Protein AF-A0AAV7XB47-F1 (afdb_monomer_lite)

Secondary structure (DSSP, 8-state):
---------------PPP----------S-----B-TTSSEEE-TTT--EEEHHHHHHHHHHHHHHHHHSPPP--------EE-SSSS-EESSHHHHHHHHHHHTT-

Radius of gyration: 30.93 Å; chains: 1; bounding box: 51×36×9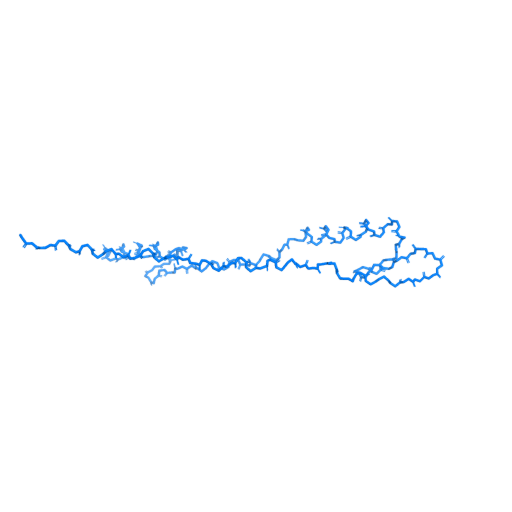9 Å

Organism: NCBI:txid439358

Foldseek 3Di:
DDDDDPPDDDPPPPPDPDPDPPPDPPPVDDPPWDDDPDAQWTAGPVPRDIDHPVCVVVVVVVVVVVVVPPPDPPPPPPQDWDAAPVDRDIHSDPVVNVVVVVVVVVD

Structure (mmCIF, N/CA/C/O backbone):
data_AF-A0AAV7XB47-F1
#
_entry.id   AF-A0AAV7XB47-F1
#
loop_
_atom_site.group_PDB
_atom_site.id
_atom_site.type_symbol
_atom_site.label_atom_id
_atom_site.label_alt_id
_atom_site.label_comp_id
_atom_site.label_asym_id
_atom_site.label_entity_id
_atom_site.label_seq_id
_atom_site.pdbx_PDB_ins_code
_atom_site.Cartn_x
_atom_site.Cartn_y
_atom_site.Cartn_z
_atom_site.occupancy
_atom_site.B_iso_or_equiv
_atom_site.auth_seq_id
_atom_site.auth_comp_id
_atom_site.auth_asym_id
_atom_site.auth_atom_id
_atom_site.pdbx_PDB_model_num
ATOM 1 N N . MET A 1 1 ? 13.199 -32.117 58.763 1.00 43.28 1 MET A N 1
ATOM 2 C CA . MET A 1 1 ? 13.903 -33.248 58.127 1.00 43.28 1 MET A CA 1
ATOM 3 C C . MET A 1 1 ? 13.100 -33.659 56.913 1.00 43.28 1 MET A C 1
ATOM 5 O O . MET A 1 1 ? 11.975 -34.106 57.102 1.00 43.28 1 MET A O 1
ATOM 9 N N . LYS A 1 2 ? 13.731 -33.482 55.749 1.00 36.75 2 LYS A N 1
ATOM 10 C CA . LYS A 1 2 ? 13.377 -33.844 54.375 1.00 36.75 2 LYS A CA 1
ATOM 11 C C . LYS A 1 2 ? 12.312 -33.037 53.636 1.00 36.75 2 LYS A C 1
ATOM 13 O O . LYS A 1 2 ? 11.212 -32.882 54.148 1.00 36.75 2 LYS A O 1
ATOM 18 N N . ASP A 1 3 ? 12.505 -32.601 52.401 1.00 38.00 3 ASP A N 1
ATOM 19 C CA . ASP A 1 3 ? 13.676 -32.186 51.610 1.00 38.00 3 ASP A CA 1
ATOM 20 C C . ASP A 1 3 ? 13.050 -31.453 50.415 1.00 38.00 3 ASP A C 1
ATOM 22 O O . ASP A 1 3 ? 12.019 -31.880 49.883 1.00 38.00 3 ASP A O 1
ATOM 26 N N . ASP A 1 4 ? 13.649 -30.335 50.031 1.00 40.84 4 ASP A N 1
ATOM 27 C CA . ASP A 1 4 ? 13.331 -29.567 48.839 1.00 40.84 4 ASP A CA 1
ATOM 28 C C . ASP A 1 4 ? 13.477 -30.425 47.572 1.00 40.84 4 ASP A C 1
ATOM 30 O O . ASP A 1 4 ? 14.557 -30.926 47.266 1.00 40.84 4 ASP A O 1
ATOM 34 N N . VAL A 1 5 ? 12.410 -30.543 46.778 1.00 47.28 5 VAL A N 1
ATOM 35 C CA . VAL A 1 5 ? 12.521 -30.919 45.360 1.00 47.28 5 VAL A CA 1
ATOM 36 C C . VAL A 1 5 ? 11.833 -29.841 44.541 1.00 47.28 5 VAL A C 1
ATOM 38 O O . VAL A 1 5 ? 10.669 -29.927 44.144 1.00 47.28 5 VAL A O 1
ATOM 41 N N . ILE A 1 6 ? 12.613 -28.787 44.315 1.00 47.59 6 ILE A N 1
ATOM 42 C CA . ILE A 1 6 ? 12.437 -27.850 43.215 1.00 47.59 6 ILE A CA 1
ATOM 43 C C . ILE A 1 6 ? 12.453 -28.693 41.938 1.00 47.59 6 ILE A C 1
ATOM 45 O O . ILE A 1 6 ? 13.499 -29.178 41.511 1.00 47.59 6 ILE A O 1
ATOM 49 N N . HIS A 1 7 ? 11.287 -28.894 41.329 1.00 40.22 7 HIS A N 1
ATOM 50 C CA . HIS A 1 7 ? 11.221 -29.399 39.965 1.00 40.22 7 HIS A CA 1
ATOM 51 C C . HIS A 1 7 ? 11.697 -28.282 39.033 1.00 40.22 7 HIS A C 1
ATOM 53 O O . HIS A 1 7 ? 10.906 -27.483 38.537 1.00 40.22 7 HIS A O 1
ATOM 59 N N . SER A 1 8 ? 13.015 -28.212 38.837 1.00 42.69 8 SER A N 1
ATOM 60 C CA . SER A 1 8 ? 13.645 -27.470 37.749 1.00 42.69 8 SER A CA 1
ATOM 61 C C . SER A 1 8 ? 13.102 -27.987 36.416 1.00 42.69 8 SER A C 1
ATOM 63 O O . SER A 1 8 ? 13.324 -29.158 36.093 1.00 42.69 8 SER A O 1
ATOM 65 N N . PRO A 1 9 ? 12.435 -27.162 35.594 1.00 47.12 9 PRO A N 1
ATOM 66 C CA . PRO A 1 9 ? 12.227 -27.510 34.204 1.00 47.12 9 PRO A CA 1
ATOM 67 C C . PRO A 1 9 ? 13.570 -27.353 33.487 1.00 47.12 9 PRO A C 1
ATOM 69 O O . PRO A 1 9 ? 14.158 -26.274 33.446 1.00 47.12 9 PRO A O 1
ATOM 72 N N . SER A 1 10 ? 14.060 -28.476 32.975 1.00 46.12 10 SER A N 1
ATOM 73 C CA . SER A 1 10 ? 15.256 -28.612 32.149 1.00 46.12 10 SER A CA 1
ATOM 74 C C . SER A 1 10 ? 15.316 -27.539 31.052 1.00 46.12 10 SER A C 1
ATOM 76 O O . SER A 1 10 ? 14.340 -27.322 30.332 1.00 46.12 10 SER A O 1
ATOM 78 N N . LEU A 1 11 ? 16.470 -26.875 30.925 1.00 43.44 11 LEU A N 1
ATOM 79 C CA . LEU A 1 11 ? 16.777 -25.951 29.837 1.00 43.44 11 LEU A CA 1
ATOM 80 C C . LEU A 1 11 ? 16.848 -26.758 28.534 1.00 43.44 11 LEU A C 1
ATOM 82 O O . LEU A 1 11 ? 17.894 -27.290 28.167 1.00 43.44 11 LEU A O 1
ATOM 86 N N . ALA A 1 12 ? 15.712 -26.890 27.852 1.00 43.66 12 ALA A N 1
ATOM 87 C CA . ALA A 1 12 ? 15.667 -27.470 26.524 1.00 43.66 12 ALA A CA 1
ATOM 88 C C . ALA A 1 12 ? 16.445 -26.552 25.572 1.00 43.66 12 ALA A C 1
ATOM 90 O O . ALA A 1 12 ? 15.984 -25.471 25.204 1.00 43.66 12 ALA A O 1
ATOM 91 N N . THR A 1 13 ? 17.647 -26.988 25.196 1.00 45.75 13 THR A N 1
ATOM 92 C CA . THR A 1 13 ? 18.419 -26.455 24.076 1.00 45.75 13 THR A CA 1
ATOM 93 C C . THR A 1 13 ? 17.535 -26.480 22.835 1.00 45.75 13 THR A C 1
ATOM 95 O O . THR A 1 13 ? 17.350 -27.525 22.212 1.00 45.75 13 THR A O 1
ATOM 98 N N . LEU A 1 14 ? 16.969 -25.329 22.471 1.00 46.53 14 LEU A N 1
ATOM 99 C CA . LEU A 1 14 ? 16.332 -25.162 21.175 1.00 46.53 14 LEU A CA 1
ATOM 100 C C . LEU A 1 14 ? 17.454 -25.120 20.139 1.00 46.53 14 LEU A C 1
ATOM 102 O O . LEU A 1 14 ? 18.042 -24.076 19.864 1.00 46.53 14 LEU A O 1
ATOM 106 N N . SER A 1 15 ? 17.787 -26.297 19.614 1.00 42.94 15 SER A N 1
ATOM 107 C CA . SER A 1 15 ? 18.549 -26.432 18.381 1.00 42.94 15 SER A CA 1
ATOM 108 C C . SER A 1 15 ? 17.692 -25.813 17.277 1.00 42.94 15 SER A C 1
ATOM 110 O O . SER A 1 15 ? 16.750 -26.425 16.776 1.00 42.94 15 SER A O 1
ATOM 112 N N . GLY A 1 16 ? 17.926 -24.530 17.001 1.00 51.88 16 GLY A N 1
ATOM 113 C CA . GLY A 1 16 ? 17.283 -23.835 15.897 1.00 51.88 16 GLY A CA 1
ATOM 114 C C . GLY A 1 16 ? 17.694 -24.496 14.579 1.00 51.88 16 GLY A C 1
ATOM 115 O O . GLY A 1 16 ? 18.866 -24.854 14.428 1.00 51.88 16 GLY A O 1
ATOM 116 N N . PRO A 1 17 ? 16.772 -24.680 13.620 1.00 45.56 17 PRO A N 1
ATOM 117 C CA . PRO A 1 17 ? 17.152 -25.142 12.298 1.00 45.56 17 PRO A CA 1
ATOM 118 C C . PRO A 1 17 ? 18.118 -24.123 11.684 1.00 45.56 17 PRO A C 1
ATOM 120 O O . PRO A 1 17 ? 17.883 -22.913 11.738 1.00 45.56 17 PRO A O 1
ATOM 123 N N . ALA A 1 18 ? 19.222 -24.628 11.133 1.00 50.12 18 ALA A N 1
ATOM 124 C CA . ALA A 1 18 ? 20.176 -23.847 10.359 1.00 50.12 18 ALA A CA 1
ATOM 125 C C . ALA A 1 18 ? 19.429 -22.977 9.331 1.00 50.12 18 ALA A C 1
ATOM 127 O O . ALA A 1 18 ? 18.442 -23.451 8.762 1.00 50.12 18 ALA A O 1
ATOM 128 N N . PRO A 1 19 ? 19.871 -21.732 9.068 1.00 43.19 19 PRO A N 1
ATOM 129 C CA . PRO A 1 19 ? 19.271 -20.919 8.024 1.00 43.19 19 PRO A CA 1
ATOM 130 C C . PRO A 1 19 ? 19.405 -21.674 6.702 1.00 43.19 19 PRO A C 1
ATOM 132 O O . PRO A 1 19 ? 20.496 -21.811 6.144 1.00 43.19 19 PRO A O 1
ATOM 135 N N . SER A 1 20 ? 18.279 -22.210 6.235 1.00 47.34 20 SER A N 1
ATOM 136 C CA . SER A 1 20 ? 18.122 -22.764 4.903 1.00 47.34 20 SER A CA 1
ATOM 137 C C . SER A 1 20 ? 18.683 -21.740 3.935 1.00 47.34 20 SER A C 1
ATOM 139 O O . SER A 1 20 ? 18.230 -20.594 3.945 1.00 47.34 20 SER A O 1
ATOM 141 N N . LYS A 1 21 ? 19.702 -22.155 3.168 1.00 50.31 21 LYS A N 1
ATOM 142 C CA . LYS A 1 21 ? 20.290 -21.423 2.044 1.00 50.31 21 LYS A CA 1
ATOM 143 C C . LYS A 1 21 ? 19.254 -20.466 1.472 1.00 50.31 21 LYS A C 1
ATOM 145 O O . LYS A 1 21 ? 18.268 -20.913 0.883 1.00 50.31 21 LYS A O 1
ATOM 150 N N . LEU A 1 22 ? 19.482 -19.170 1.674 1.00 35.44 22 LEU A N 1
ATOM 151 C CA . LEU A 1 22 ? 18.804 -18.138 0.919 1.00 35.44 22 LEU A CA 1
ATOM 152 C C . LEU A 1 22 ? 19.099 -18.486 -0.537 1.00 35.44 22 LEU A C 1
ATOM 154 O O . LEU A 1 22 ? 20.227 -18.323 -1.000 1.00 35.44 22 LEU A O 1
ATOM 158 N N . SER A 1 23 ? 18.126 -19.105 -1.199 1.00 44.56 23 SER A N 1
ATOM 159 C CA . SER A 1 23 ? 18.195 -19.369 -2.624 1.00 44.56 23 SER A CA 1
ATOM 160 C C . SER A 1 23 ? 18.119 -17.989 -3.237 1.00 44.56 23 SER A C 1
ATOM 162 O O . SER A 1 23 ? 17.046 -17.395 -3.340 1.00 44.56 23 SER A O 1
ATOM 164 N N . GLN A 1 24 ? 19.295 -17.413 -3.476 1.00 43.56 24 GLN A N 1
ATOM 165 C CA . GLN A 1 24 ? 19.415 -16.227 -4.289 1.00 43.56 24 GLN A CA 1
ATOM 166 C C . GLN A 1 24 ? 18.684 -16.562 -5.589 1.00 43.56 24 GLN A C 1
ATOM 168 O O . GLN A 1 24 ? 18.929 -17.632 -6.146 1.00 43.56 24 GLN A O 1
ATOM 173 N N . PRO A 1 25 ? 17.739 -15.735 -6.054 1.00 43.19 25 PRO A N 1
ATOM 174 C CA . PRO A 1 25 ? 17.257 -15.911 -7.404 1.00 43.19 25 PRO A CA 1
ATOM 175 C C . PRO A 1 25 ? 18.465 -15.671 -8.308 1.00 43.19 25 PRO A C 1
ATOM 177 O O . PRO A 1 25 ? 18.956 -14.545 -8.403 1.00 43.19 25 PRO A O 1
ATOM 180 N N . ASP A 1 26 ? 18.969 -16.737 -8.924 1.00 44.56 26 ASP A N 1
ATOM 181 C CA . ASP A 1 26 ? 19.922 -16.681 -10.024 1.00 44.56 26 ASP A CA 1
ATOM 182 C C . ASP A 1 26 ? 19.228 -15.998 -11.214 1.00 44.56 26 ASP A C 1
ATOM 184 O O . ASP A 1 26 ? 18.806 -16.628 -12.178 1.00 44.56 26 ASP A O 1
ATOM 188 N N . TYR A 1 27 ? 19.074 -14.672 -11.152 1.00 38.72 27 TYR A N 1
ATOM 189 C CA . TYR A 1 27 ? 18.550 -13.859 -12.256 1.00 38.72 27 TYR A CA 1
ATOM 190 C C . TYR A 1 27 ? 19.584 -13.684 -13.382 1.00 38.72 27 TYR A C 1
ATOM 192 O O . TYR A 1 27 ? 19.420 -12.851 -14.269 1.00 38.72 27 TYR A O 1
ATOM 200 N N . ALA A 1 28 ? 20.659 -14.466 -13.358 1.00 51.25 28 ALA A N 1
ATOM 201 C CA . ALA A 1 28 ? 21.650 -14.542 -14.412 1.00 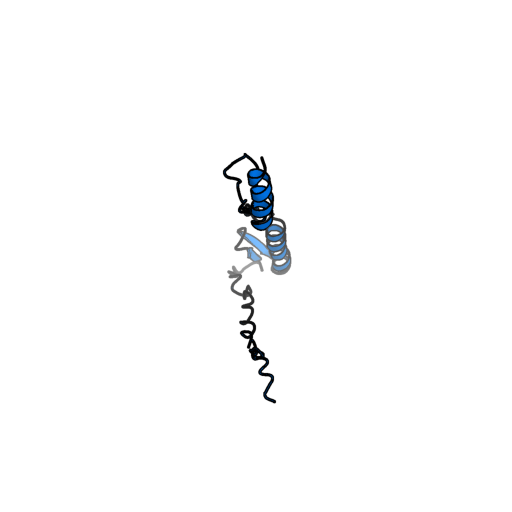51.25 28 ALA A CA 1
ATOM 202 C C . ALA A 1 28 ? 21.351 -15.748 -15.311 1.00 51.25 28 ALA A C 1
ATOM 204 O O . ALA A 1 28 ? 22.173 -16.647 -15.435 1.00 51.25 28 ALA A O 1
ATOM 205 N N . THR A 1 29 ? 20.163 -15.811 -15.914 1.00 54.72 29 THR A N 1
ATOM 206 C CA . THR A 1 29 ? 19.920 -16.769 -16.999 1.00 54.72 29 THR A CA 1
ATOM 207 C C . THR A 1 29 ? 19.152 -16.099 -18.129 1.00 54.72 29 THR A C 1
ATOM 209 O O . THR A 1 29 ? 18.007 -15.689 -17.970 1.00 54.72 29 THR A O 1
ATOM 212 N N . ASP A 1 30 ? 19.849 -16.025 -19.260 1.00 51.12 30 ASP A N 1
ATOM 213 C CA . ASP A 1 30 ? 19.325 -15.903 -20.617 1.00 51.12 30 ASP A CA 1
ATOM 214 C C . ASP A 1 30 ? 18.647 -14.577 -21.003 1.00 51.12 30 ASP A C 1
ATOM 216 O O . ASP A 1 30 ? 17.441 -14.478 -21.207 1.00 51.12 30 ASP A O 1
ATOM 220 N N . VAL A 1 31 ? 19.462 -13.540 -21.227 1.00 52.41 31 VAL A N 1
ATOM 221 C CA . VAL A 1 31 ? 19.122 -12.565 -22.272 1.00 52.41 31 VAL A CA 1
ATOM 222 C C . VAL A 1 31 ? 19.556 -13.167 -23.607 1.00 52.41 31 VAL A C 1
ATOM 224 O O . VAL A 1 31 ? 20.670 -12.937 -24.062 1.00 52.41 31 VAL A O 1
ATOM 227 N N . GLY A 1 32 ? 18.708 -14.011 -24.201 1.00 57.50 32 GLY A N 1
ATOM 228 C CA . GLY A 1 32 ? 18.948 -14.606 -25.515 1.00 57.50 32 GLY A CA 1
ATOM 229 C C . GLY A 1 32 ? 19.182 -13.527 -26.579 1.00 57.50 32 GLY A C 1
ATOM 230 O O . GLY A 1 32 ? 18.244 -12.878 -27.042 1.00 57.50 32 GLY A O 1
ATOM 231 N N . LEU A 1 33 ? 20.449 -13.311 -26.941 1.00 63.75 33 LEU A N 1
ATOM 232 C CA . LEU A 1 33 ? 20.876 -12.381 -27.984 1.00 63.75 33 LEU A CA 1
ATOM 233 C C . LEU A 1 33 ? 20.896 -13.122 -29.325 1.00 63.75 33 LEU A C 1
ATOM 235 O O . LEU A 1 33 ? 21.793 -13.922 -29.585 1.00 63.75 33 LEU A O 1
ATOM 239 N N . LEU A 1 34 ? 19.926 -12.849 -30.195 1.00 65.69 34 LEU A N 1
ATOM 240 C CA . LEU A 1 34 ? 19.983 -13.294 -31.587 1.00 65.69 34 LEU A CA 1
ATOM 241 C C . LEU A 1 34 ? 20.791 -12.268 -32.390 1.00 65.69 34 LEU A C 1
ATOM 243 O O . LEU A 1 34 ? 20.368 -11.128 -32.578 1.00 65.69 34 LEU A O 1
ATOM 247 N N . SER A 1 35 ? 21.987 -12.671 -32.820 1.00 58.94 35 SER A N 1
ATOM 248 C CA . SER A 1 35 ? 22.884 -11.864 -33.649 1.00 58.94 35 SER A CA 1
ATOM 249 C C . SER A 1 35 ? 22.425 -11.920 -35.108 1.00 58.94 35 SER A C 1
ATOM 251 O O . SER A 1 35 ? 22.382 -12.996 -35.701 1.00 58.94 35 SER A O 1
ATOM 253 N N . SER A 1 36 ? 22.072 -10.770 -35.688 1.00 57.34 36 SER A N 1
ATOM 254 C CA . SER A 1 36 ? 21.919 -10.614 -37.140 1.00 57.34 36 SER A CA 1
ATOM 255 C C . SER A 1 36 ? 23.038 -9.722 -37.666 1.00 57.34 36 SER A C 1
ATOM 257 O O . SER A 1 36 ? 23.192 -8.567 -37.274 1.00 57.34 36 SER A O 1
ATOM 259 N N . SER A 1 37 ? 23.854 -10.309 -38.530 1.00 69.31 37 SER A N 1
ATOM 260 C CA . SER A 1 37 ? 25.085 -9.771 -39.090 1.00 69.31 37 SER A CA 1
ATOM 261 C C . SER A 1 37 ? 24.815 -8.759 -40.206 1.00 69.31 37 SER A C 1
ATOM 263 O O . SER A 1 37 ? 24.440 -9.153 -41.301 1.00 69.31 37 SER A O 1
ATOM 265 N N . THR A 1 38 ? 25.065 -7.474 -39.915 1.00 60.81 38 THR A N 1
ATOM 266 C CA . THR A 1 38 ? 25.699 -6.462 -40.810 1.00 60.81 38 THR A CA 1
ATOM 267 C C . THR A 1 38 ? 25.856 -5.090 -40.135 1.00 60.81 38 THR A C 1
ATOM 269 O O . THR A 1 38 ? 26.599 -4.240 -40.613 1.00 60.81 38 THR A O 1
ATOM 272 N N . THR A 1 39 ? 25.237 -4.893 -38.975 1.00 64.19 39 THR A N 1
ATOM 273 C CA . THR A 1 39 ? 25.505 -3.811 -38.019 1.00 64.19 39 THR A CA 1
ATOM 274 C C . THR A 1 39 ? 25.490 -4.450 -36.636 1.00 64.19 39 THR A C 1
ATOM 276 O O . THR A 1 39 ? 24.675 -5.339 -36.423 1.00 64.19 39 THR A O 1
ATOM 279 N N . ASP A 1 40 ? 26.382 -4.072 -35.717 1.00 74.31 40 ASP A N 1
ATOM 280 C CA . ASP A 1 40 ? 26.484 -4.663 -34.366 1.00 74.31 40 ASP A CA 1
ATOM 281 C C . ASP A 1 40 ? 25.290 -4.250 -33.475 1.00 74.31 40 ASP A C 1
ATOM 283 O O . ASP A 1 40 ? 25.404 -3.495 -32.506 1.00 74.31 40 ASP A O 1
ATOM 287 N N . THR A 1 41 ? 24.100 -4.662 -33.906 1.00 79.88 41 THR A N 1
ATOM 288 C CA . THR A 1 41 ? 22.787 -4.317 -33.376 1.00 79.88 41 THR A CA 1
ATOM 289 C C . THR A 1 41 ? 22.128 -5.557 -32.792 1.00 79.88 41 THR A C 1
ATOM 291 O O . THR A 1 41 ? 22.073 -6.605 -33.428 1.00 79.88 41 THR A O 1
ATOM 294 N N . PHE A 1 42 ? 21.578 -5.401 -31.597 1.00 85.38 42 PHE A N 1
ATOM 295 C CA . PHE A 1 42 ? 20.939 -6.415 -30.777 1.00 85.38 42 PHE A CA 1
ATOM 296 C C . PHE A 1 42 ? 19.472 -6.063 -30.591 1.00 85.38 42 PHE A C 1
ATOM 298 O O . PHE A 1 42 ? 19.130 -4.911 -30.316 1.00 85.38 42 PHE A O 1
ATOM 305 N N . GLU A 1 43 ? 18.604 -7.058 -30.710 1.00 89.75 43 GLU A N 1
ATOM 306 C CA . GLU A 1 43 ? 17.185 -6.898 -30.425 1.00 89.75 43 GLU A CA 1
ATOM 307 C C . GLU A 1 43 ? 16.915 -7.086 -28.929 1.00 89.75 43 GLU A C 1
ATOM 309 O O . GLU A 1 43 ? 17.279 -8.100 -28.335 1.00 89.75 43 GLU A O 1
ATOM 314 N N . CYS A 1 44 ? 16.248 -6.118 -28.303 1.00 87.31 44 CYS A N 1
ATOM 315 C CA . CYS A 1 44 ? 15.752 -6.282 -26.945 1.00 87.31 44 CYS A CA 1
ATOM 316 C C . CYS A 1 44 ? 14.529 -7.209 -26.933 1.00 87.31 44 CYS A C 1
ATOM 318 O O . CYS A 1 44 ? 13.517 -6.922 -27.570 1.00 87.31 44 CYS A O 1
ATOM 320 N N . THR A 1 45 ? 14.573 -8.280 -26.144 1.00 85.31 45 THR A N 1
ATOM 321 C CA . THR A 1 45 ? 13.471 -9.247 -26.025 1.00 85.31 45 THR A CA 1
ATOM 322 C C . THR A 1 45 ? 12.219 -8.674 -25.356 1.00 85.31 45 THR A C 1
ATOM 324 O O . THR A 1 45 ? 11.116 -9.107 -25.682 1.00 85.31 45 THR A O 1
ATOM 327 N N . GLU A 1 46 ? 12.383 -7.672 -24.488 1.00 85.12 46 GLU A N 1
ATOM 328 C CA . GLU A 1 46 ? 11.312 -7.045 -23.699 1.00 85.12 46 GLU A CA 1
ATOM 329 C C . GLU A 1 46 ? 10.463 -6.053 -24.503 1.00 85.12 46 GLU A C 1
ATOM 331 O O . GLU A 1 46 ? 9.249 -5.990 -24.332 1.00 85.12 46 GLU A O 1
ATOM 336 N N . CYS A 1 47 ? 11.086 -5.263 -25.385 1.00 88.81 47 CYS A N 1
ATOM 337 C CA . CYS A 1 47 ? 10.393 -4.208 -26.137 1.00 88.81 47 CYS A CA 1
ATOM 338 C C . CYS A 1 47 ? 10.630 -4.242 -27.650 1.00 88.81 47 CYS A C 1
ATOM 340 O O . CYS A 1 47 ? 10.196 -3.328 -28.350 1.00 88.81 47 CYS A O 1
ATOM 342 N N . LYS A 1 48 ? 11.314 -5.279 -28.154 1.00 88.00 48 LYS A N 1
ATOM 343 C CA . LYS A 1 48 ? 11.563 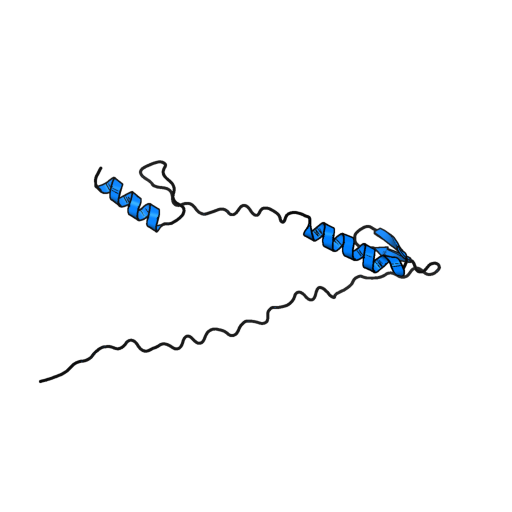-5.522 -29.586 1.00 88.00 48 LYS A CA 1
ATOM 344 C C . LYS A 1 48 ? 12.301 -4.381 -30.292 1.00 88.00 48 LYS A C 1
ATOM 346 O O . LYS A 1 48 ? 12.174 -4.180 -31.496 1.00 88.00 48 LYS A O 1
ATOM 351 N N . LYS A 1 49 ? 13.086 -3.610 -29.532 1.00 87.62 49 LYS A N 1
ATOM 352 C CA . LYS A 1 49 ? 13.896 -2.502 -30.049 1.00 87.62 49 LYS A CA 1
ATOM 353 C C . LYS A 1 49 ? 15.291 -2.988 -30.435 1.00 87.62 49 LYS A C 1
ATOM 355 O O . LYS A 1 49 ? 15.962 -3.607 -29.615 1.00 87.62 49 LYS A O 1
ATOM 360 N N . TYR A 1 50 ? 15.746 -2.632 -31.635 1.00 88.56 50 TYR A N 1
ATOM 361 C CA . TYR A 1 50 ? 17.123 -2.855 -32.080 1.00 88.56 50 TYR A CA 1
ATOM 362 C C . TYR A 1 50 ? 18.054 -1.758 -31.548 1.00 88.56 50 TYR A C 1
ATOM 364 O O . TYR A 1 50 ? 17.770 -0.563 -31.675 1.00 88.56 50 TYR A O 1
ATOM 372 N N . LEU A 1 51 ? 19.153 -2.161 -30.913 1.00 88.12 51 LEU A N 1
ATOM 373 C CA . LEU A 1 51 ? 20.098 -1.287 -30.214 1.00 88.12 51 LEU A CA 1
ATOM 374 C C . LEU A 1 51 ? 21.526 -1.710 -30.522 1.00 88.12 51 LEU A C 1
ATOM 376 O O . LEU A 1 51 ? 21.815 -2.894 -30.580 1.00 88.12 51 LEU A O 1
ATOM 380 N N . LEU A 1 52 ? 22.444 -0.759 -30.646 1.00 89.44 52 LEU A N 1
ATOM 381 C CA . LEU A 1 52 ? 23.869 -1.076 -30.762 1.00 89.44 52 LEU A CA 1
ATOM 382 C C . LEU A 1 52 ? 24.400 -1.740 -29.482 1.00 89.44 52 LEU A C 1
ATOM 384 O O . LEU A 1 52 ? 23.910 -1.423 -28.390 1.00 89.44 52 LEU A O 1
ATOM 388 N N . SER A 1 53 ? 25.439 -2.578 -29.602 1.00 82.69 53 SER A N 1
ATOM 389 C CA . SER A 1 53 ? 26.153 -3.194 -28.461 1.00 82.69 53 SER A CA 1
ATOM 390 C C . SER A 1 53 ? 26.443 -2.189 -27.343 1.00 82.69 53 SER A C 1
ATOM 392 O O . SER A 1 53 ? 26.094 -2.422 -26.184 1.00 82.69 53 SER A O 1
ATOM 394 N N . ALA A 1 54 ? 26.989 -1.022 -27.702 1.00 86.38 54 ALA A N 1
ATOM 395 C CA . ALA A 1 54 ? 27.337 0.049 -26.768 1.00 86.38 54 ALA A CA 1
ATOM 396 C C . ALA A 1 54 ? 26.142 0.578 -25.944 1.00 86.38 54 ALA A C 1
ATOM 398 O O . ALA A 1 54 ? 26.313 1.019 -24.807 1.00 86.38 54 ALA A O 1
ATOM 399 N N . ASN A 1 55 ? 24.923 0.509 -26.488 1.00 87.19 55 ASN A N 1
ATOM 400 C CA . ASN A 1 55 ? 23.722 1.078 -25.871 1.00 87.19 55 ASN A CA 1
ATOM 401 C C . ASN A 1 55 ? 22.850 0.029 -25.167 1.00 87.19 55 ASN A C 1
ATOM 403 O O . ASN A 1 55 ? 21.948 0.394 -24.408 1.00 87.19 55 ASN A O 1
ATOM 407 N N . LEU A 1 56 ? 23.119 -1.262 -25.383 1.00 87.06 56 LEU A N 1
ATOM 408 C CA . LEU A 1 56 ? 22.284 -2.360 -24.900 1.00 87.06 56 LEU A CA 1
ATOM 409 C C . LEU A 1 56 ? 22.224 -2.418 -23.368 1.00 87.06 56 LEU A C 1
ATOM 411 O O . LEU A 1 56 ? 21.139 -2.450 -22.792 1.00 87.06 56 LEU A O 1
ATOM 415 N N . LEU A 1 57 ? 23.370 -2.355 -22.685 1.00 88.94 57 LEU A N 1
ATOM 416 C CA . LEU A 1 57 ? 23.408 -2.441 -21.219 1.00 88.94 57 LEU A CA 1
ATOM 417 C C . LEU A 1 57 ? 22.702 -1.253 -20.544 1.00 88.94 57 LEU A C 1
ATOM 419 O O . LEU A 1 57 ? 22.054 -1.399 -19.508 1.00 88.94 57 LEU A O 1
ATOM 423 N N . SER A 1 58 ? 22.826 -0.055 -21.123 1.00 90.50 58 SER A N 1
ATOM 424 C CA . SER A 1 58 ? 22.110 1.132 -20.638 1.00 90.50 58 SER A CA 1
ATOM 425 C C . SER A 1 58 ? 20.600 0.985 -20.830 1.00 90.50 58 SER A C 1
ATOM 427 O O . SER A 1 58 ? 19.825 1.228 -19.908 1.00 90.50 58 SER A O 1
ATOM 429 N N . HIS A 1 59 ? 20.187 0.493 -21.998 1.00 91.81 59 HIS A N 1
ATOM 430 C CA . HIS A 1 59 ? 18.788 0.232 -22.299 1.00 91.81 59 HIS A CA 1
ATOM 431 C C . HIS A 1 59 ? 18.156 -0.797 -21.350 1.00 91.81 59 HIS A C 1
ATOM 433 O O . HIS A 1 59 ? 17.075 -0.554 -20.819 1.00 91.81 59 HIS A O 1
ATOM 439 N N . LEU A 1 60 ? 18.834 -1.917 -21.081 1.00 88.38 60 LEU A N 1
ATOM 440 C CA . LEU A 1 60 ? 18.319 -2.951 -20.177 1.00 88.38 60 LEU A CA 1
ATOM 441 C C . LEU A 1 60 ? 18.162 -2.445 -18.734 1.00 88.38 60 LEU A C 1
ATOM 443 O O . LEU A 1 60 ? 17.213 -2.822 -18.048 1.00 88.38 60 LEU A O 1
ATOM 447 N N . ARG A 1 61 ? 19.031 -1.530 -18.279 1.00 91.88 61 ARG A N 1
ATOM 448 C CA . ARG A 1 61 ? 18.876 -0.880 -16.965 1.00 91.88 61 ARG A CA 1
ATOM 449 C C . ARG A 1 61 ? 17.582 -0.075 -16.855 1.00 91.88 61 ARG A C 1
ATOM 451 O O . ARG A 1 61 ? 16.990 -0.048 -15.777 1.00 91.88 61 ARG A O 1
ATOM 458 N N . MET A 1 62 ? 17.113 0.519 -17.952 1.00 89.94 62 MET A N 1
ATOM 459 C CA . MET A 1 62 ? 15.849 1.255 -17.970 1.00 89.94 62 MET A CA 1
ATOM 460 C C . MET A 1 62 ? 14.663 0.337 -17.654 1.00 89.94 62 MET A C 1
ATOM 462 O O . MET A 1 62 ? 13.869 0.673 -16.778 1.00 89.94 62 MET A O 1
ATOM 466 N N . HIS A 1 63 ? 14.608 -0.862 -18.246 1.00 88.50 63 HIS A N 1
ATOM 467 C CA . HIS A 1 63 ? 13.571 -1.861 -17.936 1.00 88.50 63 HIS A CA 1
ATOM 468 C C . HIS A 1 63 ? 13.548 -2.239 -16.454 1.00 88.50 63 HIS A C 1
ATOM 470 O O . HIS A 1 63 ? 12.481 -2.357 -15.853 1.00 88.50 63 HIS A O 1
ATOM 476 N N . ILE A 1 64 ? 14.722 -2.381 -15.833 1.00 83.81 64 ILE A N 1
ATOM 477 C CA . ILE A 1 64 ? 14.829 -2.669 -14.396 1.00 83.81 64 ILE A CA 1
ATOM 478 C C . ILE A 1 64 ? 14.261 -1.503 -13.585 1.00 83.81 64 ILE A C 1
ATOM 480 O O . ILE A 1 64 ? 13.419 -1.708 -12.712 1.00 83.81 64 ILE A O 1
ATOM 484 N N . THR A 1 65 ? 14.674 -0.271 -13.889 1.00 82.81 65 THR A N 1
ATOM 485 C CA . THR A 1 65 ? 14.162 0.905 -13.175 1.00 82.81 65 THR A CA 1
ATOM 486 C C . THR A 1 65 ? 12.662 1.102 -13.369 1.00 82.81 65 THR A C 1
ATOM 488 O O . THR A 1 65 ? 11.971 1.419 -12.407 1.00 82.81 65 THR A O 1
ATOM 491 N N . GLU A 1 66 ? 12.129 0.858 -14.567 1.00 79.94 66 GLU A N 1
ATOM 492 C CA . GLU A 1 66 ? 10.691 0.911 -14.830 1.00 79.94 66 GLU A CA 1
ATOM 493 C C . GLU A 1 66 ? 9.934 -0.128 -14.006 1.00 79.94 66 GLU A C 1
ATOM 495 O O . GLU A 1 66 ? 8.912 0.201 -13.407 1.00 79.94 66 GLU A O 1
ATOM 500 N N . ARG A 1 67 ? 10.450 -1.359 -13.907 1.00 79.56 67 ARG A N 1
ATOM 501 C CA . ARG A 1 67 ? 9.861 -2.409 -13.063 1.00 79.56 67 ARG A CA 1
ATOM 502 C C . ARG A 1 67 ? 9.884 -2.037 -11.579 1.00 79.56 67 ARG A C 1
ATOM 504 O O . ARG A 1 67 ? 8.880 -2.231 -10.909 1.00 79.56 67 ARG A O 1
ATOM 511 N N . VAL A 1 68 ? 10.976 -1.453 -11.083 1.00 78.94 68 VAL A N 1
ATOM 512 C CA . VAL A 1 68 ? 11.102 -1.015 -9.676 1.00 78.94 68 VAL A CA 1
ATOM 513 C C . VAL A 1 68 ? 10.203 0.186 -9.360 1.00 78.94 68 VAL A C 1
ATOM 515 O O . VAL A 1 68 ? 9.709 0.310 -8.242 1.00 78.94 68 VAL A O 1
ATOM 518 N N . ARG A 1 69 ? 9.976 1.083 -10.329 1.00 76.12 69 ARG A N 1
ATOM 519 C CA . ARG A 1 69 ? 9.091 2.247 -10.155 1.00 76.12 69 ARG A CA 1
ATOM 520 C C . ARG A 1 69 ? 7.612 1.906 -10.250 1.00 76.12 69 ARG A C 1
ATOM 522 O O . ARG A 1 69 ? 6.796 2.730 -9.839 1.00 76.12 69 ARG A O 1
ATOM 529 N N . ARG A 1 70 ? 7.250 0.740 -10.790 1.00 73.25 70 ARG A N 1
ATOM 530 C CA . ARG A 1 70 ? 5.865 0.281 -10.711 1.00 73.25 70 ARG A CA 1
ATOM 531 C C . ARG A 1 70 ? 5.558 0.034 -9.235 1.00 73.25 70 ARG A C 1
ATOM 533 O O . ARG A 1 70 ? 6.259 -0.766 -8.615 1.00 73.25 70 ARG A O 1
ATOM 540 N N . PRO A 1 71 ? 4.557 0.722 -8.655 1.00 71.62 71 PRO A N 1
ATOM 541 C CA . PRO A 1 71 ? 4.124 0.387 -7.315 1.00 71.62 71 PRO A CA 1
ATOM 542 C C . PRO A 1 71 ? 3.765 -1.095 -7.324 1.00 71.62 71 PRO A C 1
ATOM 544 O O . PRO A 1 71 ? 3.006 -1.541 -8.189 1.00 71.62 71 PRO A O 1
ATOM 547 N N . MET A 1 72 ? 4.361 -1.856 -6.401 1.00 70.75 72 MET A N 1
ATOM 548 C CA . MET A 1 72 ? 3.931 -3.227 -6.147 1.00 70.75 72 MET A CA 1
ATOM 549 C C . MET A 1 72 ? 2.407 -3.223 -6.024 1.00 70.75 72 MET A C 1
ATOM 551 O O . MET A 1 72 ? 1.866 -2.256 -5.468 1.00 70.75 72 MET A O 1
ATOM 555 N N . PRO A 1 73 ? 1.710 -4.257 -6.534 1.00 71.50 73 PRO A N 1
ATOM 556 C CA . PRO A 1 73 ? 0.292 -4.404 -6.270 1.00 71.50 73 PRO A CA 1
ATOM 557 C C . PRO A 1 73 ? 0.088 -4.173 -4.778 1.00 71.50 73 PRO A C 1
ATOM 559 O O . PRO A 1 73 ? 0.779 -4.782 -3.957 1.00 71.50 73 PRO A O 1
ATOM 562 N N . HIS A 1 74 ? -0.775 -3.220 -4.433 1.00 62.34 74 HIS A N 1
ATOM 563 C CA . HIS A 1 74 ? -1.214 -3.032 -3.063 1.00 62.34 74 HIS A CA 1
ATOM 564 C C . HIS A 1 74 ? -2.035 -4.275 -2.729 1.00 62.34 74 HIS A C 1
ATOM 566 O O . HIS A 1 74 ? -3.259 -4.270 -2.855 1.00 62.34 74 HIS A O 1
ATOM 572 N N . GLU A 1 75 ? -1.338 -5.366 -2.403 1.00 63.06 75 GLU A N 1
ATOM 573 C CA . GLU A 1 75 ? -1.897 -6.548 -1.776 1.00 63.06 75 GLU A CA 1
ATOM 574 C C . GLU A 1 75 ? -2.650 -5.999 -0.578 1.00 63.06 75 GLU A C 1
ATOM 576 O O . GLU A 1 75 ? -2.056 -5.493 0.378 1.00 63.06 75 GLU A O 1
ATOM 581 N N . SER A 1 76 ? -3.972 -5.951 -0.712 1.00 64.62 76 SER A N 1
ATOM 582 C CA . SER A 1 76 ? -4.868 -5.471 0.317 1.00 64.62 76 SER A CA 1
ATOM 583 C C . SER A 1 76 ? -4.535 -6.271 1.562 1.00 64.62 76 SER A C 1
ATOM 585 O O . SER A 1 76 ? -4.913 -7.437 1.653 1.00 64.62 76 SER A O 1
ATOM 587 N N . TYR A 1 77 ? -3.783 -5.680 2.494 1.00 62.94 77 TYR A N 1
ATOM 588 C CA . TYR A 1 77 ? -3.495 -6.309 3.769 1.00 62.94 77 TYR A CA 1
ATOM 589 C C . TYR A 1 77 ? -4.843 -6.423 4.473 1.00 62.94 77 TYR A C 1
ATOM 591 O O . TYR A 1 77 ? -5.335 -5.478 5.096 1.00 62.94 77 TYR A O 1
ATOM 599 N N . HIS A 1 78 ? -5.510 -7.558 4.266 1.00 67.62 78 HIS A N 1
ATOM 600 C CA . HIS A 1 78 ? -6.753 -7.901 4.920 1.00 67.62 78 HIS A CA 1
ATOM 601 C C . HIS A 1 78 ? -6.399 -8.134 6.383 1.00 67.62 78 HIS A C 1
ATOM 603 O O . HIS A 1 78 ? -6.162 -9.256 6.820 1.00 67.62 78 HIS A O 1
ATOM 609 N N . VAL A 1 79 ? -6.325 -7.041 7.148 1.00 75.38 79 VAL A N 1
ATOM 610 C CA . VAL A 1 79 ? -6.182 -7.115 8.596 1.00 75.38 79 VAL A CA 1
ATOM 611 C C . VAL A 1 79 ? -7.423 -7.830 9.099 1.00 75.38 79 VAL A C 1
ATOM 613 O O . VAL A 1 79 ? -8.527 -7.278 9.043 1.00 75.38 79 VAL A O 1
ATOM 616 N N . GLN A 1 80 ? -7.264 -9.067 9.561 1.00 81.31 80 GLN A N 1
ATOM 617 C CA . GLN A 1 80 ? -8.354 -9.782 10.200 1.00 81.31 80 GLN A CA 1
ATOM 618 C C . GLN A 1 80 ? -8.734 -9.018 11.467 1.00 81.31 80 GLN A C 1
ATOM 620 O O . GLN A 1 80 ? -7.935 -8.864 12.389 1.00 81.31 80 GLN A O 1
ATOM 625 N N . ARG A 1 81 ? -9.953 -8.475 11.480 1.00 91.31 81 ARG A N 1
ATOM 626 C CA . ARG A 1 81 ? -10.467 -7.690 12.601 1.00 91.31 81 ARG A CA 1
ATOM 627 C C . ARG A 1 81 ? -11.411 -8.538 13.454 1.00 91.31 81 ARG A C 1
ATOM 629 O O . ARG A 1 81 ? -12.244 -9.270 12.923 1.00 91.31 81 ARG A O 1
ATOM 636 N N . TYR A 1 82 ? -11.323 -8.392 14.769 1.00 93.50 82 TYR A N 1
ATOM 637 C CA . TYR A 1 82 ? -12.151 -9.081 15.756 1.00 93.50 82 TYR A CA 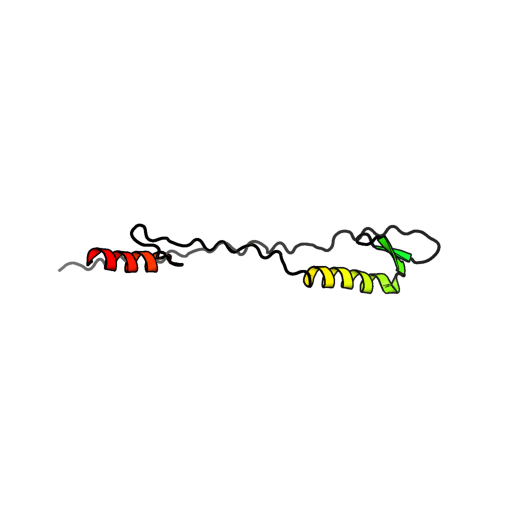1
ATOM 638 C C . TYR A 1 82 ? -13.412 -8.264 16.052 1.00 93.50 82 TYR A C 1
ATOM 640 O O . TYR A 1 82 ? -13.328 -7.178 16.631 1.00 93.50 82 TYR A O 1
ATOM 648 N N . LYS A 1 83 ? -14.582 -8.763 15.641 1.00 94.88 83 LYS A N 1
ATOM 649 C CA . LYS A 1 83 ? -15.878 -8.098 15.856 1.00 94.88 83 LYS A CA 1
ATOM 650 C C . LYS A 1 83 ? -16.465 -8.463 17.217 1.00 94.88 83 LYS A C 1
ATOM 652 O O . LYS A 1 83 ? -16.407 -9.617 17.633 1.00 94.88 83 LYS A O 1
ATOM 657 N N . CYS A 1 84 ? -17.047 -7.478 17.888 1.00 94.88 84 CYS A N 1
ATOM 658 C CA . CYS A 1 84 ? -17.872 -7.706 19.063 1.00 94.88 84 CYS A CA 1
ATOM 659 C C . CYS A 1 84 ? -19.231 -8.315 18.652 1.00 94.88 84 CYS A C 1
ATOM 661 O O . CYS A 1 84 ? -19.835 -7.825 17.699 1.00 94.88 84 CYS A O 1
ATOM 663 N N . PRO A 1 85 ? -19.733 -9.356 19.345 1.00 92.31 85 PRO A N 1
ATOM 664 C CA . PRO A 1 85 ? -21.055 -9.925 19.067 1.00 92.31 85 PRO A CA 1
ATOM 665 C C . PRO A 1 85 ? -22.210 -9.075 19.623 1.00 92.31 85 PRO A C 1
ATOM 667 O O . PRO A 1 85 ? -23.328 -9.174 19.131 1.00 92.31 85 PRO A O 1
ATOM 670 N N . SER A 1 86 ? -21.951 -8.239 20.631 1.00 92.19 86 SER A N 1
ATOM 671 C CA . SER A 1 86 ? -22.980 -7.473 21.350 1.00 92.19 86 SER A CA 1
ATOM 672 C C . SER A 1 86 ? -23.100 -6.016 20.895 1.00 92.19 86 SER A C 1
ATOM 674 O O . SER A 1 86 ? -24.024 -5.319 21.305 1.00 92.19 86 SER A O 1
ATOM 676 N N . CYS A 1 87 ? -22.156 -5.510 20.098 1.00 94.50 87 CYS A N 1
ATOM 677 C CA . CYS A 1 87 ? -22.157 -4.127 19.624 1.00 94.50 87 CYS A CA 1
ATOM 678 C C . CYS A 1 87 ? -21.319 -3.976 18.337 1.00 94.50 87 CYS A C 1
ATOM 680 O O . CYS A 1 87 ? -20.526 -4.858 18.013 1.00 94.50 87 CYS A O 1
ATOM 682 N N . PRO A 1 88 ? -21.420 -2.853 17.599 1.00 93.75 88 PRO A N 1
ATOM 683 C CA . PRO A 1 88 ? -20.739 -2.695 16.309 1.00 93.75 88 PRO A CA 1
ATOM 684 C C . PRO A 1 88 ? -19.217 -2.462 16.416 1.00 93.75 88 PRO A C 1
ATOM 686 O O . PRO A 1 88 ? -18.560 -2.170 15.414 1.00 93.75 88 PRO A O 1
ATOM 689 N N . LYS A 1 89 ? -18.621 -2.559 17.615 1.00 94.81 89 LYS A N 1
ATOM 690 C CA . LYS A 1 89 ? -17.184 -2.318 17.811 1.00 94.81 89 LYS A CA 1
ATOM 691 C C . LYS A 1 89 ? -16.339 -3.447 17.229 1.00 94.81 89 LYS A C 1
ATOM 693 O O . LYS A 1 89 ? -16.665 -4.628 17.332 1.00 94.81 89 LYS A O 1
ATOM 698 N N . THR A 1 90 ? -15.205 -3.063 16.654 1.00 94.94 90 THR A N 1
ATOM 699 C CA . THR A 1 90 ? -14.245 -3.980 16.039 1.00 94.94 90 THR A CA 1
ATOM 700 C C . THR A 1 90 ? -12.832 -3.651 16.520 1.00 94.94 90 THR A C 1
ATOM 702 O O . THR A 1 90 ? -12.489 -2.481 16.680 1.00 94.94 90 THR A O 1
ATOM 705 N N . PHE A 1 91 ? -12.008 -4.675 16.739 1.00 94.06 91 PHE A N 1
ATOM 706 C CA . PHE A 1 91 ? -10.659 -4.560 17.290 1.00 94.06 91 PHE A C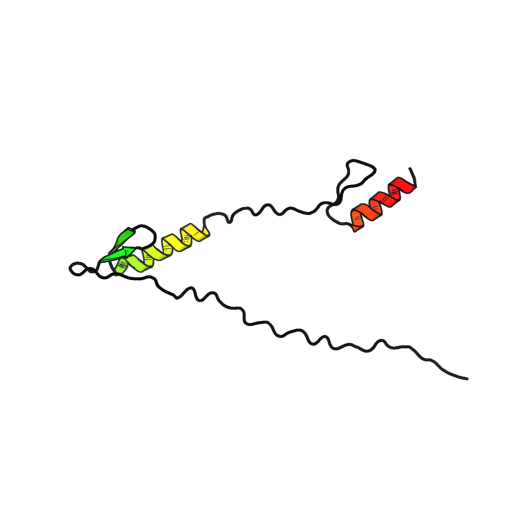A 1
ATOM 707 C C . PHE A 1 91 ? -9.622 -5.221 16.382 1.00 94.06 91 PHE A C 1
ATOM 709 O O . PHE A 1 91 ? -9.925 -6.173 15.668 1.00 94.06 91 PHE A O 1
ATOM 716 N N . LEU A 1 92 ? -8.382 -4.733 16.424 1.00 93.69 92 LEU A N 1
ATOM 717 C CA . LEU A 1 92 ? -7.268 -5.333 15.678 1.00 93.69 92 LEU A CA 1
ATOM 718 C C . LEU A 1 92 ? -6.622 -6.505 16.432 1.00 93.69 92 LEU A C 1
ATOM 720 O O . LEU A 1 92 ? -6.051 -7.392 15.812 1.00 93.69 92 LEU A O 1
ATOM 724 N N . LEU A 1 93 ? -6.724 -6.522 17.765 1.00 93.31 93 LEU A N 1
ATOM 725 C CA . LEU A 1 93 ? -6.159 -7.561 18.625 1.00 93.31 93 LEU A CA 1
ATOM 726 C C . LEU A 1 93 ? -7.264 -8.280 19.406 1.00 93.31 93 LEU A C 1
ATOM 728 O O . LEU A 1 93 ? -8.159 -7.641 19.965 1.00 93.31 93 LEU A O 1
ATOM 732 N N . TYR A 1 94 ? -7.132 -9.602 19.535 1.00 92.31 94 TYR A N 1
ATOM 733 C CA . TYR A 1 94 ? -8.044 -10.439 20.320 1.00 92.31 94 TYR A CA 1
ATOM 734 C C . TYR A 1 94 ? -8.117 -10.008 21.795 1.00 92.31 94 TYR A C 1
ATOM 736 O O . TYR A 1 94 ? -9.200 -9.906 22.366 1.00 92.31 94 TYR A O 1
ATOM 744 N N . LEU A 1 95 ? -6.977 -9.650 22.401 1.00 95.31 95 LEU A N 1
ATOM 745 C CA . LEU A 1 95 ? -6.916 -9.164 23.787 1.00 95.31 95 LEU A CA 1
ATOM 746 C C . LEU A 1 95 ? -7.757 -7.897 24.004 1.00 95.31 95 LEU A C 1
ATOM 748 O O . LEU A 1 95 ? -8.373 -7.724 25.056 1.00 95.31 95 LEU A O 1
ATOM 752 N N . SER A 1 96 ? -7.818 -7.015 23.001 1.00 95.38 96 SER A N 1
ATOM 753 C CA . SER A 1 96 ? -8.644 -5.809 23.063 1.00 95.38 96 SER A CA 1
ATOM 754 C C . SER A 1 96 ? -10.136 -6.139 23.031 1.00 95.38 96 SER A C 1
ATOM 756 O O . SER A 1 96 ? -10.891 -5.529 23.786 1.00 95.38 96 SER A O 1
ATOM 758 N N . LEU A 1 97 ? -10.545 -7.131 22.228 1.00 95.62 97 LEU A N 1
ATOM 759 C CA . LEU A 1 97 ? -11.915 -7.645 22.242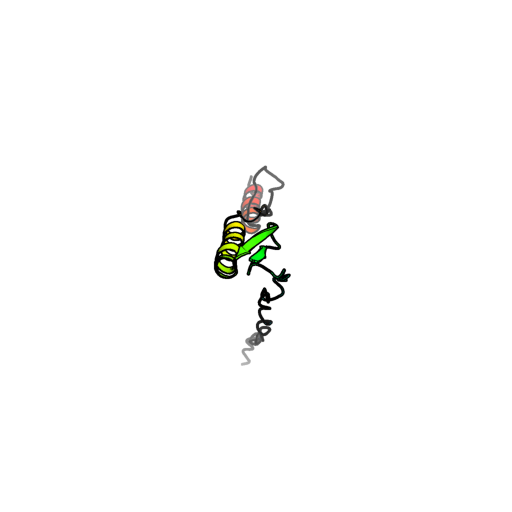 1.00 95.62 97 LEU A CA 1
ATOM 760 C C . LEU A 1 97 ? -12.254 -8.258 23.610 1.00 95.62 97 LEU A C 1
ATOM 762 O O . LEU A 1 97 ? -13.279 -7.908 24.182 1.00 95.62 97 LEU A O 1
ATOM 766 N N . MET A 1 98 ? -11.386 -9.102 24.175 1.00 94.75 98 MET A N 1
ATOM 767 C CA . MET A 1 98 ? -11.637 -9.751 25.473 1.00 94.75 98 MET A CA 1
ATOM 768 C C . MET A 1 98 ? -11.813 -8.749 26.618 1.00 94.75 98 MET A C 1
ATOM 770 O O . MET A 1 98 ? -12.751 -8.863 27.407 1.00 94.75 98 MET A O 1
ATOM 774 N N . ARG A 1 99 ? -10.960 -7.719 26.679 1.00 95.38 99 ARG A N 1
ATOM 775 C CA . ARG A 1 99 ? -11.117 -6.624 27.650 1.00 95.38 99 ARG A CA 1
ATOM 776 C C . ARG A 1 99 ? -12.383 -5.807 27.397 1.00 95.38 99 ARG A C 1
ATOM 778 O O . ARG A 1 99 ? -13.004 -5.331 28.333 1.00 95.38 99 ARG A O 1
ATOM 785 N N . HIS A 1 100 ? -12.774 -5.616 26.143 1.00 95.31 100 HIS A N 1
ATOM 786 C CA . HIS A 1 100 ? -14.034 -4.948 25.839 1.00 95.31 100 HIS A CA 1
ATOM 787 C C . HIS A 1 100 ? -15.249 -5.788 26.269 1.00 95.31 100 HIS A C 1
ATOM 789 O O . HIS A 1 100 ? -16.217 -5.231 26.784 1.00 95.31 100 HIS A O 1
ATOM 795 N N . MET A 1 101 ? -15.186 -7.114 26.121 1.00 94.44 101 MET A N 1
ATOM 796 C CA . MET A 1 101 ? -16.255 -8.025 26.543 1.00 94.44 101 MET A CA 1
ATOM 797 C C . MET A 1 101 ? -16.489 -7.990 28.048 1.00 94.44 101 MET A C 1
ATOM 799 O O . MET A 1 101 ? -17.632 -8.136 28.472 1.00 94.44 101 MET A O 1
ATOM 803 N N . SER A 1 102 ? -15.459 -7.748 28.867 1.00 92.75 102 SER A N 1
ATOM 804 C CA . SER A 1 102 ? -15.678 -7.607 30.309 1.00 92.75 102 SER A CA 1
ATOM 805 C C . SER A 1 102 ? -16.562 -6.406 30.643 1.00 92.75 102 SER A C 1
ATOM 807 O O . SER A 1 102 ? -17.382 -6.519 31.541 1.00 92.75 102 SER A O 1
ATOM 809 N N . ALA A 1 103 ? -16.499 -5.311 29.879 1.00 89.94 103 ALA A N 1
ATOM 810 C CA . ALA A 1 103 ? -17.366 -4.150 30.094 1.00 89.94 103 ALA A CA 1
ATOM 811 C C . ALA A 1 103 ? -18.851 -4.446 29.820 1.00 89.94 103 ALA A C 1
ATOM 813 O O . ALA A 1 103 ? -19.713 -3.896 30.492 1.00 89.94 103 ALA A O 1
ATOM 814 N N . HIS A 1 104 ? -19.160 -5.351 28.885 1.00 91.81 104 HIS A N 1
ATOM 815 C CA . HIS A 1 104 ? -20.540 -5.791 28.643 1.00 91.81 104 HIS A CA 1
ATOM 816 C C . HIS A 1 104 ? -21.109 -6.656 29.771 1.00 91.81 104 HIS A C 1
ATOM 818 O O . HIS A 1 104 ? -22.318 -6.807 29.857 1.00 91.81 104 HIS A O 1
ATOM 824 N N . ARG A 1 105 ? -20.261 -7.235 30.627 1.00 80.69 105 ARG A N 1
ATOM 825 C CA . ARG A 1 105 ? -20.704 -8.080 31.748 1.00 80.69 105 ARG A CA 1
ATOM 826 C C . ARG A 1 105 ? -21.164 -7.271 32.961 1.00 80.69 105 ARG A C 1
ATOM 828 O O . ARG A 1 105 ? -21.691 -7.858 33.898 1.00 80.69 105 ARG A O 1
ATOM 835 N N . PHE A 1 106 ? -20.919 -5.964 32.952 1.00 70.31 106 PHE A N 1
ATOM 836 C CA . PHE A 1 106 ? -21.267 -5.040 34.032 1.00 70.31 106 PHE A CA 1
ATOM 837 C C . PHE A 1 106 ? -22.284 -3.974 33.596 1.00 70.31 106 PHE A C 1
ATOM 839 O O . PHE A 1 106 ? -22.538 -3.046 34.359 1.00 70.31 106 PHE A O 1
ATOM 846 N N . ALA A 1 107 ? -22.812 -4.083 32.374 1.00 59.16 107 ALA A N 1
ATOM 847 C CA . ALA A 1 107 ? -23.870 -3.236 31.829 1.00 59.16 107 ALA A CA 1
ATOM 848 C C . ALA A 1 107 ? -25.202 -3.986 31.889 1.00 59.16 107 ALA A C 1
ATOM 850 O O . ALA A 1 107 ? -26.222 -3.320 32.159 1.00 59.16 107 ALA A O 1
#

pLDDT: mean 71.92, std 19.88, range [35.44, 95.62]

Sequence (107 aa):
MKDDVIHSPSLATLSGPAPSKLSQPDYATDVGLLSSSTTDTFECTECKKYLLSANLLSHLRMHITERVRRPMPHESYHVQRYKCPSCPKTFLLYLSLMRHMSAHRFA

InterPro domains:
  IPR013087 Zinc finger C2H2-type [PS00028] (84-104)
  IPR013087 Zinc finger C2H2-type [PS50157] (82-107)
  IPR013087 Zinc finger C2H2-type [SM00355] (42-63)
  IPR013087 Zinc finger C2H2-type [SM00355] (82-104)
  IPR036236 Zinc finger C2H2 superfamily [SSF57667] (41-104)